Protein AF-B7AQN4-F1 (afdb_monomer_lite)

Secondary structure (DSSP, 8-state):
-HHHHHHHHHTS-THHHHHTTSS-SEEEEESSSS--EEEEETTEEEEEGGG--S-HHHHHHHHHHHHHHHHHHHTT-TTS-----TTTTEEEEE-TTS-EEEEE-TTT-SS-EEEEE-

Radius of gyration: 14.23 Å; chains: 1; bounding box: 40×39×31 Å

Structure (mmCIF, N/CA/C/O backbone):
data_AF-B7AQN4-F1
#
_entry.id   AF-B7AQN4-F1
#
loop_
_atom_site.group_PDB
_atom_site.id
_atom_site.type_symbol
_atom_site.label_atom_id
_atom_site.label_alt_id
_atom_site.label_comp_id
_atom_site.label_asym_id
_atom_site.label_entity_id
_atom_site.label_seq_id
_atom_site.pdbx_PDB_ins_code
_atom_site.Cartn_x
_atom_site.Cartn_y
_atom_site.Cartn_z
_atom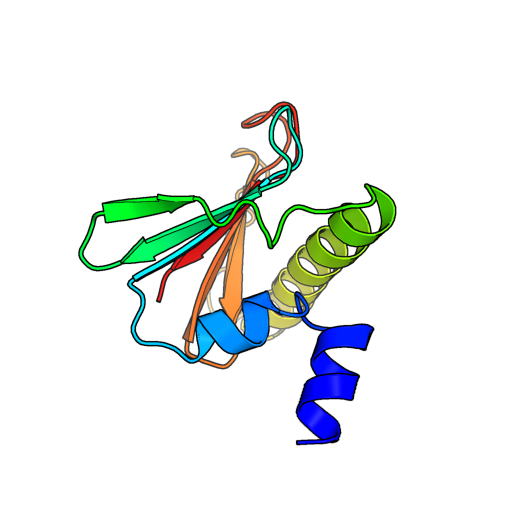_site.occupancy
_atom_site.B_iso_or_equiv
_atom_site.auth_seq_id
_atom_site.auth_comp_id
_atom_site.auth_asym_id
_atom_site.auth_atom_id
_atom_site.pdbx_PDB_model_num
ATOM 1 N N . MET A 1 1 ? 3.602 -22.475 -4.376 1.00 62.69 1 MET A N 1
ATOM 2 C CA . MET A 1 1 ? 2.154 -22.148 -4.343 1.00 62.69 1 MET A CA 1
ATOM 3 C C . MET A 1 1 ? 1.541 -22.172 -2.940 1.00 62.69 1 MET A C 1
ATOM 5 O O . MET A 1 1 ? 0.852 -21.219 -2.606 1.00 62.69 1 MET A O 1
ATOM 9 N N . LEU A 1 2 ? 1.782 -23.182 -2.089 1.00 55.31 2 LEU A N 1
ATOM 10 C CA . LEU A 1 2 ? 1.190 -23.225 -0.736 1.00 55.31 2 LEU A CA 1
ATOM 11 C C . LEU A 1 2 ? 1.742 -22.140 0.211 1.00 55.31 2 LEU A C 1
ATOM 13 O O . LEU A 1 2 ? 0.979 -21.438 0.868 1.00 55.31 2 LEU A O 1
ATOM 17 N N . THR A 1 3 ? 3.061 -21.944 0.220 1.00 54.88 3 THR A N 1
ATOM 18 C CA . THR A 1 3 ? 3.752 -20.930 1.037 1.00 54.88 3 THR A CA 1
ATOM 19 C C . THR A 1 3 ? 3.286 -19.507 0.741 1.00 54.88 3 THR A C 1
ATOM 21 O O . THR A 1 3 ? 3.080 -18.734 1.668 1.00 54.88 3 THR A O 1
ATOM 24 N N . GLN A 1 4 ? 3.043 -19.177 -0.529 1.00 51.94 4 GLN A N 1
ATOM 25 C CA . GLN A 1 4 ? 2.544 -17.863 -0.947 1.00 51.94 4 GLN A CA 1
ATOM 26 C C . GLN A 1 4 ? 1.111 -17.608 -0.464 1.00 51.94 4 GLN A C 1
ATOM 28 O O . GLN A 1 4 ? 0.811 -16.505 -0.028 1.00 51.94 4 GLN A O 1
ATOM 33 N N . LYS A 1 5 ? 0.245 -18.631 -0.470 1.00 57.81 5 LYS A N 1
ATOM 34 C CA . LYS A 1 5 ? -1.143 -18.528 0.009 1.00 57.81 5 LYS A CA 1
ATOM 35 C C . LYS A 1 5 ? -1.216 -18.419 1.538 1.00 57.81 5 LYS A C 1
ATOM 37 O O . LYS A 1 5 ? -2.011 -17.650 2.069 1.00 57.81 5 LYS A O 1
ATOM 42 N N . ILE A 1 6 ? -0.350 -19.145 2.250 1.00 53.72 6 ILE A N 1
ATOM 43 C CA . ILE A 1 6 ? -0.202 -19.033 3.710 1.00 53.72 6 ILE A CA 1
ATOM 44 C C . ILE A 1 6 ? 0.375 -17.660 4.079 1.00 53.72 6 ILE A C 1
ATOM 46 O O . ILE A 1 6 ? -0.145 -16.996 4.974 1.00 53.72 6 ILE A O 1
ATOM 50 N N . TYR A 1 7 ? 1.404 -17.198 3.363 1.00 54.03 7 TYR A N 1
ATOM 51 C CA . TYR A 1 7 ? 1.995 -15.880 3.580 1.00 54.03 7 TYR A CA 1
ATOM 52 C C . TYR A 1 7 ? 0.985 -14.764 3.311 1.00 54.03 7 TYR A C 1
ATOM 54 O O . TYR A 1 7 ? 0.812 -13.913 4.175 1.00 54.03 7 TYR A O 1
ATOM 62 N N . SER A 1 8 ? 0.267 -14.791 2.187 1.00 58.91 8 SER A N 1
ATOM 63 C CA . SER A 1 8 ? -0.715 -13.755 1.844 1.00 58.91 8 SER A CA 1
ATOM 64 C C . SER A 1 8 ? -1.875 -13.689 2.839 1.00 58.91 8 SER A C 1
ATOM 66 O O . SER A 1 8 ? -2.341 -12.604 3.180 1.00 58.91 8 SER A O 1
ATOM 68 N N . THR A 1 9 ? -2.281 -14.835 3.389 1.00 57.84 9 THR A N 1
ATOM 69 C CA . THR A 1 9 ? -3.325 -14.904 4.422 1.00 57.84 9 THR A CA 1
ATOM 70 C C . THR A 1 9 ? -2.828 -14.381 5.776 1.00 57.84 9 THR A C 1
ATOM 72 O O . THR A 1 9 ? -3.565 -13.698 6.483 1.00 57.84 9 THR A O 1
ATOM 75 N N . TYR A 1 10 ? -1.577 -14.671 6.157 1.00 44.34 10 TYR A N 1
ATOM 76 C CA . TYR A 1 10 ? -1.085 -14.423 7.522 1.00 44.34 10 TYR A CA 1
ATOM 77 C C . TYR A 1 10 ? -0.257 -13.134 7.683 1.00 44.34 10 TYR A C 1
ATOM 79 O O . TYR A 1 10 ? -0.270 -12.504 8.741 1.00 44.34 10 TYR A O 1
ATOM 87 N N . LYS A 1 11 ? 0.488 -12.739 6.648 1.00 55.47 11 LYS A N 1
ATOM 88 C CA . LYS A 1 11 ? 1.514 -11.677 6.670 1.00 55.47 11 LYS A CA 1
ATOM 89 C C . LYS A 1 11 ? 1.418 -10.697 5.498 1.00 55.47 11 LYS A C 1
ATOM 91 O O . LYS A 1 11 ? 1.902 -9.580 5.639 1.00 55.47 11 LYS A O 1
ATOM 96 N N . GLY A 1 12 ? 0.837 -11.117 4.382 1.00 62.66 12 GLY A N 1
ATOM 97 C CA . GLY A 1 12 ? 0.714 -10.321 3.172 1.00 62.66 12 GLY A CA 1
ATOM 98 C C . GLY A 1 12 ? -0.615 -9.578 3.050 1.00 62.66 12 GLY A C 1
ATOM 99 O O . GLY A 1 12 ? -1.467 -9.606 3.948 1.00 62.66 12 GLY A O 1
ATOM 100 N N . ILE A 1 13 ? -0.763 -8.883 1.926 1.00 67.44 13 ILE A N 1
ATOM 101 C CA . ILE A 1 13 ? -1.902 -8.018 1.587 1.00 67.44 13 ILE A CA 1
ATOM 102 C C . ILE A 1 13 ? -3.019 -8.851 0.916 1.00 67.44 13 ILE A C 1
ATOM 104 O O . ILE A 1 13 ? -4.060 -8.330 0.520 1.00 67.44 13 ILE A O 1
ATOM 108 N N . GLY A 1 14 ? -2.829 -10.167 0.773 1.00 72.38 14 GLY A N 1
ATOM 109 C CA . GLY A 1 14 ? -3.780 -11.051 0.106 1.00 72.38 14 GLY A CA 1
ATOM 110 C C . GLY A 1 14 ? -3.576 -11.032 -1.408 1.00 72.38 14 GLY A C 1
ATOM 111 O O . GLY A 1 14 ? -2.471 -11.263 -1.893 1.00 72.38 14 GLY A O 1
ATOM 112 N N . ALA A 1 15 ? -4.637 -10.757 -2.170 1.00 65.38 15 ALA A N 1
ATOM 113 C CA . ALA A 1 15 ? -4.594 -10.728 -3.637 1.00 65.38 15 ALA A CA 1
ATOM 114 C C . ALA A 1 15 ? -3.637 -9.659 -4.205 1.00 65.38 15 ALA A C 1
ATOM 116 O O . ALA A 1 15 ? -3.075 -9.839 -5.286 1.00 65.38 15 ALA A O 1
ATOM 117 N N . ALA A 1 16 ? -3.393 -8.578 -3.458 1.00 69.50 16 ALA A N 1
ATOM 118 C CA . ALA A 1 16 ? -2.439 -7.548 -3.854 1.00 69.50 16 ALA A CA 1
ATOM 119 C C . ALA A 1 16 ? -0.984 -8.052 -3.880 1.00 69.50 16 ALA A C 1
ATOM 121 O O . ALA A 1 16 ? -0.195 -7.535 -4.663 1.00 69.50 16 ALA A O 1
ATOM 122 N N . ASP A 1 17 ? -0.629 -9.102 -3.126 1.00 74.50 17 ASP A N 1
ATOM 123 C CA . ASP A 1 17 ? 0.718 -9.692 -3.203 1.00 74.50 17 ASP A CA 1
ATOM 124 C C . ASP A 1 17 ? 0.977 -10.309 -4.586 1.00 74.50 17 ASP A C 1
ATOM 126 O O . ASP A 1 17 ? 2.086 -10.232 -5.109 1.00 74.50 17 ASP A O 1
ATOM 130 N N . SER A 1 18 ? -0.054 -10.901 -5.202 1.00 74.12 18 SER A N 1
ATOM 131 C CA . SER A 1 18 ? 0.024 -11.427 -6.568 1.00 74.12 18 SER A CA 1
ATOM 132 C C . SER A 1 18 ? 0.129 -10.302 -7.597 1.00 74.12 18 SER A C 1
ATOM 134 O O . SER A 1 18 ? 0.929 -10.400 -8.523 1.00 74.12 18 SER A O 1
ATOM 136 N N . ILE A 1 19 ? -0.605 -9.203 -7.413 1.00 77.81 19 ILE A N 1
ATOM 137 C CA . ILE A 1 19 ? -0.501 -8.020 -8.285 1.00 77.81 19 ILE A CA 1
ATOM 138 C C . ILE A 1 19 ? 0.884 -7.381 -8.190 1.00 77.81 19 ILE A C 1
ATOM 140 O O . ILE A 1 19 ? 1.467 -7.004 -9.200 1.00 77.81 19 ILE A O 1
ATOM 144 N N . MET A 1 20 ? 1.480 -7.365 -7.000 1.00 77.94 20 MET A N 1
ATOM 145 C CA . MET A 1 20 ? 2.851 -6.900 -6.795 1.00 77.94 20 MET A CA 1
ATOM 146 C C . MET A 1 20 ? 3.911 -7.776 -7.480 1.00 77.94 20 MET A C 1
ATOM 148 O O . MET A 1 20 ? 5.077 -7.389 -7.490 1.00 77.94 20 MET A O 1
ATOM 152 N N . THR A 1 21 ? 3.561 -8.909 -8.097 1.00 79.12 21 THR A N 1
ATOM 153 C CA . THR A 1 21 ? 4.478 -9.657 -8.982 1.00 79.12 21 THR A CA 1
ATOM 154 C C . THR A 1 21 ? 4.357 -9.277 -10.459 1.00 79.12 21 THR A C 1
ATOM 156 O O . THR A 1 21 ? 5.252 -9.599 -11.230 1.00 79.12 21 THR A O 1
ATOM 159 N N . MET A 1 22 ? 3.294 -8.569 -10.846 1.00 82.88 22 MET A N 1
ATOM 160 C CA . MET A 1 22 ? 3.071 -8.099 -12.216 1.00 82.88 22 MET A CA 1
ATOM 161 C C . MET A 1 22 ? 3.930 -6.869 -12.531 1.00 82.88 22 MET A C 1
ATOM 163 O O . MET A 1 22 ? 4.437 -6.216 -11.614 1.00 82.88 22 MET A O 1
ATOM 167 N N . ASP A 1 23 ? 4.079 -6.548 -13.813 1.00 84.50 23 ASP A N 1
ATOM 168 C CA . ASP A 1 23 ? 4.760 -5.335 -14.269 1.00 84.50 23 ASP A CA 1
ATOM 169 C C . ASP A 1 23 ? 3.836 -4.124 -14.070 1.00 84.50 23 ASP A C 1
ATOM 171 O O . ASP A 1 23 ? 2.905 -3.897 -14.838 1.00 84.50 23 ASP A O 1
ATOM 175 N N . ILE A 1 24 ? 4.003 -3.450 -12.932 1.00 88.00 24 ILE A N 1
ATOM 176 C CA . ILE A 1 24 ? 3.187 -2.315 -12.489 1.00 88.00 24 ILE A CA 1
ATOM 177 C C . ILE A 1 24 ? 4.103 -1.292 -11.823 1.00 88.00 24 ILE A C 1
ATOM 179 O O . ILE A 1 24 ? 5.064 -1.676 -11.154 1.00 88.00 24 ILE A O 1
ATOM 183 N N . ASP A 1 25 ? 3.772 -0.009 -11.923 1.00 88.81 25 ASP A N 1
ATOM 184 C CA . ASP A 1 25 ? 4.557 1.070 -11.310 1.00 88.81 25 ASP A CA 1
ATOM 185 C C . ASP A 1 25 ? 4.365 1.106 -9.788 1.00 88.81 25 ASP A C 1
ATOM 187 O O . ASP A 1 25 ? 5.253 1.478 -9.017 1.00 88.81 25 ASP A O 1
ATOM 191 N N . GLY A 1 26 ? 3.169 0.733 -9.329 1.00 88.62 26 GLY A N 1
ATOM 192 C CA . GLY A 1 26 ? 2.843 0.799 -7.917 1.00 88.62 26 GLY A CA 1
ATOM 193 C C . GLY A 1 26 ? 1.413 0.420 -7.580 1.00 88.62 26 GLY A C 1
ATOM 194 O O . GLY A 1 26 ? 0.565 0.198 -8.443 1.00 88.62 26 GLY A O 1
ATOM 195 N N . LEU A 1 27 ? 1.148 0.356 -6.282 1.00 90.06 27 LEU A N 1
ATOM 196 C CA . LEU A 1 27 ? -0.143 -0.018 -5.728 1.00 90.06 27 LEU A CA 1
ATOM 197 C C . LEU A 1 27 ? -0.486 0.913 -4.570 1.00 90.06 27 LEU A C 1
ATOM 199 O O . LEU A 1 27 ? 0.323 1.135 -3.677 1.00 90.06 27 LEU A O 1
ATOM 203 N N . ALA A 1 28 ? -1.695 1.450 -4.570 1.00 89.00 28 ALA A N 1
ATOM 204 C CA . ALA A 1 28 ? -2.197 2.335 -3.536 1.00 89.00 28 ALA A CA 1
ATOM 205 C C . ALA A 1 28 ? -3.500 1.785 -2.967 1.00 89.00 28 ALA A C 1
ATOM 207 O O . ALA A 1 28 ? -4.294 1.158 -3.665 1.00 89.00 28 ALA A O 1
ATOM 208 N N . GLY A 1 29 ? -3.760 2.040 -1.695 1.00 88.25 29 GLY A N 1
ATOM 209 C CA . GLY A 1 29 ? -5.028 1.655 -1.100 1.00 88.25 29 GLY A CA 1
ATOM 210 C C . GLY A 1 29 ? -5.308 2.415 0.178 1.00 88.25 29 GLY A C 1
ATOM 211 O O . GLY A 1 29 ? -4.414 2.930 0.847 1.00 88.25 29 GLY A O 1
ATOM 212 N N . GLY A 1 30 ? -6.583 2.492 0.528 1.00 85.94 30 GLY A N 1
ATOM 213 C CA . GLY A 1 30 ? -7.010 3.265 1.679 1.00 85.94 30 GLY A CA 1
ATOM 214 C C . GLY A 1 30 ? -8.384 2.862 2.166 1.00 85.94 30 GLY A C 1
ATOM 215 O O . GLY A 1 30 ? -9.191 2.274 1.442 1.00 85.94 30 GLY A O 1
ATOM 216 N N . TRP A 1 31 ? -8.656 3.203 3.418 1.00 82.81 31 TRP A N 1
ATOM 217 C CA . TRP A 1 31 ? -9.994 3.079 3.974 1.00 82.81 31 TRP A CA 1
ATOM 218 C C . TRP A 1 31 ? -10.757 4.384 3.755 1.00 82.81 31 TRP A C 1
ATOM 220 O O . TRP A 1 31 ? -10.272 5.445 4.117 1.00 82.81 31 TRP A O 1
ATOM 230 N N . GLY A 1 32 ? -11.944 4.343 3.160 1.00 76.19 32 GLY A N 1
ATOM 231 C CA . GLY A 1 32 ? -12.701 5.551 2.816 1.00 76.19 32 GLY A CA 1
ATOM 232 C C . GLY A 1 32 ? -14.028 5.204 2.156 1.00 76.19 32 GLY A C 1
ATOM 233 O O . GLY A 1 32 ? -14.521 4.093 2.349 1.00 76.19 32 GLY A O 1
ATOM 234 N N . GLN A 1 33 ? -14.586 6.120 1.356 1.00 62.75 33 GLN A N 1
ATOM 235 C CA . GLN A 1 33 ? -15.853 5.872 0.652 1.00 62.75 33 GLN A CA 1
ATOM 236 C C . GLN A 1 33 ? -15.783 4.636 -0.256 1.00 62.75 33 GLN A C 1
ATOM 238 O O . GLN A 1 33 ? -16.710 3.832 -0.235 1.00 62.75 33 GLN A O 1
ATOM 243 N N . ASN A 1 34 ? -14.656 4.412 -0.944 1.00 59.84 34 ASN A N 1
ATOM 244 C CA . ASN A 1 34 ? -14.563 3.316 -1.912 1.00 59.84 34 ASN A CA 1
ATOM 245 C C . ASN A 1 34 ? -13.796 2.073 -1.442 1.00 59.84 34 ASN A C 1
ATOM 247 O O . ASN A 1 34 ? -13.969 1.030 -2.053 1.00 59.84 34 ASN A O 1
ATOM 251 N N . ARG A 1 35 ? -13.041 2.093 -0.330 1.00 78.94 35 ARG A N 1
ATOM 252 C CA . ARG A 1 35 ? -12.306 0.915 0.210 1.00 78.94 35 ARG A CA 1
ATOM 253 C C . ARG A 1 35 ? -11.515 0.114 -0.854 1.00 78.94 35 ARG A C 1
ATOM 255 O O . ARG A 1 35 ? -11.278 -1.075 -0.654 1.00 78.94 35 ARG A O 1
ATOM 262 N N . THR A 1 36 ? -11.177 0.717 -1.993 1.00 78.81 36 THR A N 1
ATOM 263 C CA . THR A 1 36 ? -10.614 0.026 -3.156 1.00 78.81 36 THR A CA 1
ATOM 264 C C . THR A 1 36 ? -9.098 0.099 -3.181 1.00 78.81 36 THR A C 1
ATOM 266 O O . THR A 1 36 ? -8.472 0.920 -2.501 1.00 78.81 36 THR A O 1
ATOM 269 N N . ILE A 1 37 ? -8.519 -0.787 -3.986 1.00 86.12 37 ILE A N 1
ATOM 270 C CA . ILE A 1 37 ? -7.105 -0.788 -4.327 1.00 86.12 37 ILE A CA 1
ATOM 271 C C . ILE A 1 37 ? -6.957 -0.150 -5.707 1.00 86.12 37 ILE A C 1
ATOM 273 O O . ILE A 1 37 ? -7.680 -0.489 -6.642 1.00 86.12 37 ILE A O 1
ATOM 277 N N . TRP A 1 38 ? -6.010 0.766 -5.821 1.00 88.38 38 TRP A N 1
ATOM 278 C CA . TRP A 1 38 ? -5.616 1.414 -7.059 1.00 88.38 38 TRP A CA 1
ATOM 279 C C . TRP A 1 38 ? -4.265 0.869 -7.485 1.00 88.38 38 TRP A C 1
ATOM 281 O O . TRP A 1 38 ? -3.368 0.704 -6.660 1.00 88.38 38 TRP A O 1
ATOM 291 N N . VAL A 1 39 ? -4.111 0.601 -8.770 1.00 89.56 39 VAL A N 1
ATOM 292 C CA . VAL A 1 39 ? -2.839 0.183 -9.352 1.00 89.56 39 VAL A CA 1
ATOM 293 C C . VAL A 1 39 ? -2.397 1.255 -10.329 1.00 89.56 39 VAL A C 1
ATOM 295 O O . VAL A 1 39 ? -3.207 1.769 -11.096 1.00 89.56 39 VAL A O 1
ATOM 298 N N . MET A 1 40 ? -1.123 1.613 -10.270 1.00 89.62 40 MET A N 1
ATOM 299 C CA . MET A 1 40 ? -0.491 2.491 -11.243 1.00 89.62 40 MET A CA 1
ATOM 300 C C . MET A 1 40 ? 0.177 1.608 -12.296 1.00 89.62 40 MET A C 1
ATOM 302 O O . MET A 1 40 ? 1.068 0.832 -11.952 1.00 89.62 40 MET A O 1
ATOM 306 N N . CYS A 1 41 ? -0.277 1.704 -13.545 1.00 86.00 41 CYS A N 1
ATOM 307 C CA . CYS A 1 41 ? 0.320 1.014 -14.690 1.00 86.00 41 CYS A CA 1
ATOM 308 C C . CYS A 1 41 ? 0.609 2.033 -15.791 1.00 86.00 41 CYS A C 1
ATOM 310 O O . CYS A 1 41 ? -0.310 2.741 -16.211 1.00 86.00 41 CYS A O 1
ATOM 312 N N . ASP A 1 42 ? 1.850 2.104 -16.265 1.00 87.38 42 ASP A N 1
ATOM 313 C CA . ASP A 1 42 ? 2.294 3.037 -17.306 1.00 87.38 42 ASP A CA 1
ATOM 314 C C . ASP A 1 42 ? 1.873 4.496 -17.028 1.00 87.38 42 ASP A C 1
ATOM 316 O O . ASP A 1 42 ? 1.402 5.227 -17.907 1.00 87.38 42 ASP A O 1
ATOM 320 N N . GLY A 1 43 ? 1.957 4.917 -15.761 1.00 86.94 43 GLY A N 1
ATOM 321 C CA . GLY A 1 43 ? 1.549 6.247 -15.299 1.00 86.94 43 GLY A CA 1
ATOM 322 C C . GLY A 1 43 ? 0.034 6.482 -15.224 1.00 86.94 43 GLY A C 1
ATOM 323 O O . GLY A 1 43 ? -0.395 7.601 -14.930 1.00 86.94 43 GLY A O 1
ATOM 324 N N . ARG A 1 44 ? -0.797 5.459 -15.460 1.00 89.88 44 ARG A N 1
ATOM 325 C CA . ARG A 1 44 ? -2.264 5.553 -15.413 1.00 89.88 44 ARG A CA 1
ATOM 326 C C . ARG A 1 44 ? -2.831 4.843 -14.176 1.00 89.88 44 ARG A C 1
ATOM 328 O O . ARG A 1 44 ? -2.525 3.671 -13.960 1.00 89.88 44 ARG A O 1
ATOM 335 N N . PRO A 1 45 ? -3.685 5.511 -13.376 1.00 88.50 45 PRO A N 1
ATOM 336 C CA . PRO A 1 45 ? -4.356 4.877 -12.249 1.00 88.50 45 PRO A CA 1
ATOM 337 C C . PRO A 1 45 ? -5.525 4.007 -12.728 1.00 88.50 45 PRO A C 1
ATOM 339 O O . PRO A 1 45 ? -6.458 4.493 -13.367 1.00 88.50 45 PRO A O 1
ATOM 342 N N . VAL A 1 46 ? -5.509 2.728 -12.366 1.00 89.56 46 VAL A N 1
ATOM 343 C CA . VAL A 1 46 ? -6.596 1.771 -12.597 1.00 89.56 46 VAL A CA 1
ATOM 344 C C . VAL A 1 46 ? -7.202 1.380 -11.251 1.00 89.56 46 VAL A C 1
ATOM 346 O O . VAL A 1 46 ? -6.510 0.879 -10.364 1.00 89.56 46 VAL A O 1
ATOM 349 N N . ASN A 1 47 ? -8.506 1.611 -11.084 1.00 87.88 47 ASN A N 1
ATOM 350 C CA . ASN A 1 47 ? -9.240 1.218 -9.882 1.00 87.88 47 ASN A CA 1
ATOM 351 C C . ASN A 1 47 ? -9.641 -0.261 -9.965 1.00 87.88 47 ASN A C 1
ATOM 353 O O . ASN A 1 47 ? -10.366 -0.659 -10.877 1.00 87.88 47 ASN A O 1
ATOM 357 N N . LEU A 1 48 ? -9.214 -1.071 -8.999 1.00 83.31 48 LEU A N 1
ATOM 358 C CA . LEU A 1 48 ? -9.586 -2.480 -8.901 1.00 83.31 48 LEU A CA 1
ATOM 359 C C . LEU A 1 48 ? -10.703 -2.647 -7.866 1.00 83.31 48 LEU A C 1
ATOM 361 O O . LEU A 1 48 ? -10.469 -3.011 -6.712 1.00 83.31 48 LEU A O 1
ATOM 365 N N . GLU A 1 49 ? -11.945 -2.387 -8.281 1.00 80.31 49 GLU A N 1
ATOM 366 C CA . GLU A 1 49 ? -13.116 -2.467 -7.391 1.00 80.31 49 GLU A CA 1
ATOM 367 C C . GLU A 1 49 ? -13.374 -3.874 -6.848 1.00 80.31 49 GLU A C 1
ATOM 369 O O . GLU A 1 49 ? -13.831 -4.030 -5.719 1.00 80.31 49 GLU A O 1
ATOM 374 N N . PHE A 1 50 ? -13.017 -4.909 -7.607 1.00 79.25 50 PHE A N 1
ATOM 375 C CA . PHE A 1 50 ? -13.150 -6.301 -7.171 1.00 79.25 50 PHE A CA 1
ATOM 376 C C . PHE A 1 50 ? -12.171 -6.684 -6.046 1.00 79.25 50 PHE A C 1
ATOM 378 O O . PHE A 1 50 ? -12.328 -7.740 -5.441 1.00 79.25 50 PHE A O 1
ATOM 385 N N . LEU A 1 51 ? -11.175 -5.839 -5.743 1.00 78.06 51 LEU A N 1
ATOM 386 C CA . LEU A 1 51 ? -10.238 -6.009 -4.623 1.00 78.06 51 LEU A CA 1
ATOM 387 C C . LEU A 1 51 ? -10.553 -5.100 -3.439 1.00 78.06 51 LEU A C 1
ATOM 389 O O . LEU A 1 51 ? -9.690 -4.818 -2.604 1.00 78.06 51 LEU A O 1
ATOM 393 N N . ARG A 1 52 ? -11.787 -4.606 -3.375 1.00 80.62 52 ARG A N 1
ATOM 394 C CA . ARG A 1 52 ? -12.254 -3.789 -2.267 1.00 80.62 52 ARG A CA 1
ATOM 395 C C . ARG A 1 52 ? -12.105 -4.526 -0.935 1.00 80.62 52 ARG A C 1
ATOM 397 O O . ARG A 1 52 ? -12.388 -5.714 -0.825 1.00 80.62 52 ARG A O 1
ATOM 404 N N . PHE A 1 53 ? -11.727 -3.799 0.112 1.00 80.56 53 PHE A N 1
ATOM 405 C CA . PHE A 1 53 ? -11.737 -4.339 1.467 1.00 80.56 53 PHE A CA 1
ATOM 406 C C . PHE A 1 53 ? -13.180 -4.544 1.943 1.00 80.56 53 PHE A C 1
ATOM 408 O O . PHE A 1 53 ? -13.898 -3.578 2.223 1.00 80.56 53 PHE A O 1
ATOM 415 N N . ASP A 1 54 ? -13.584 -5.802 2.104 1.00 79.31 54 ASP A N 1
ATOM 416 C CA . ASP A 1 54 ? -14.912 -6.144 2.623 1.00 79.31 54 ASP A CA 1
ATOM 417 C C . ASP A 1 54 ? -15.087 -5.700 4.081 1.00 79.31 54 ASP A C 1
ATOM 419 O O . ASP A 1 54 ? -16.143 -5.198 4.473 1.00 79.31 54 ASP A O 1
ATOM 423 N N . ASN A 1 55 ? -14.025 -5.820 4.889 1.00 82.62 55 ASN A N 1
ATOM 424 C CA . ASN A 1 55 ? -14.071 -5.561 6.324 1.00 82.62 55 ASN A CA 1
ATOM 425 C C . ASN A 1 55 ? -12.937 -4.641 6.800 1.00 82.62 55 ASN A C 1
ATOM 427 O O . ASN A 1 55 ? -11.765 -4.816 6.462 1.00 82.62 55 ASN A O 1
ATOM 431 N N . GLN A 1 56 ? -13.275 -3.710 7.695 1.00 84.81 56 GLN A N 1
ATOM 432 C CA . GLN A 1 56 ? -12.319 -2.814 8.349 1.00 84.81 56 GLN A CA 1
ATOM 433 C C . GLN A 1 56 ? -11.295 -3.567 9.206 1.00 84.81 56 GLN A C 1
ATOM 435 O O . GLN A 1 56 ? -10.211 -3.052 9.482 1.00 84.81 56 GLN A O 1
ATOM 440 N N . ARG A 1 57 ? -11.630 -4.777 9.674 1.00 85.25 57 ARG A N 1
ATOM 441 C CA . ARG A 1 57 ? -10.684 -5.635 10.402 1.00 85.25 57 ARG A CA 1
ATOM 442 C C . ARG A 1 57 ? -9.507 -6.055 9.521 1.00 85.25 57 ARG A C 1
ATOM 444 O O . ARG A 1 57 ? -8.374 -5.909 9.966 1.00 85.25 57 ARG A O 1
ATOM 451 N N . GLU A 1 58 ? -9.764 -6.476 8.283 1.00 82.12 58 GLU A N 1
A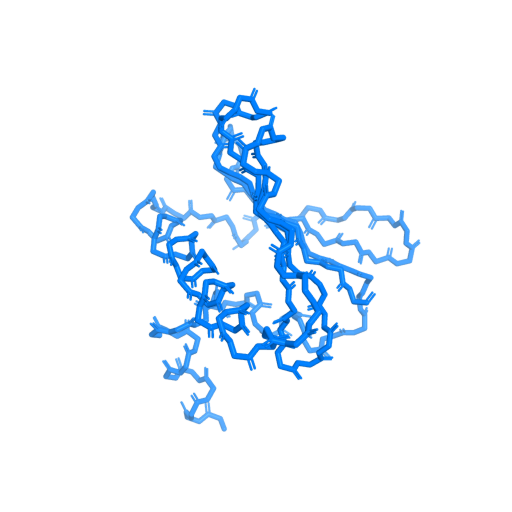TOM 452 C CA . GLU A 1 58 ? -8.704 -6.850 7.336 1.00 82.12 58 GLU A CA 1
ATOM 453 C C . GLU A 1 58 ? -7.848 -5.646 6.960 1.00 82.12 58 GLU A C 1
ATOM 455 O O . GLU A 1 58 ? -6.623 -5.710 7.037 1.00 82.12 58 GLU A O 1
ATOM 460 N N . PHE A 1 59 ? -8.487 -4.508 6.680 1.00 85.50 59 PHE A N 1
ATOM 461 C CA . PHE A 1 59 ? -7.763 -3.269 6.416 1.00 85.50 59 PHE A CA 1
ATOM 462 C C . PHE A 1 59 ? -6.816 -2.903 7.574 1.00 85.50 59 PHE A C 1
ATOM 464 O O . PHE A 1 59 ? -5.629 -2.653 7.364 1.00 85.50 59 PHE A O 1
ATOM 471 N N . ARG A 1 60 ? -7.307 -2.936 8.822 1.00 86.75 60 ARG A N 1
ATOM 472 C CA . ARG A 1 60 ? -6.473 -2.672 10.006 1.00 86.75 60 ARG A CA 1
ATOM 473 C C . ARG A 1 60 ? -5.353 -3.697 10.172 1.00 86.75 60 ARG A C 1
ATOM 475 O O . ARG A 1 60 ? -4.239 -3.296 10.496 1.00 86.75 60 ARG A O 1
ATOM 482 N N . ARG A 1 61 ? -5.617 -4.987 9.929 1.00 85.75 61 ARG A N 1
ATOM 483 C CA . ARG A 1 61 ? -4.606 -6.057 9.989 1.00 85.75 61 ARG A CA 1
ATOM 484 C C . ARG A 1 61 ? -3.456 -5.779 9.022 1.00 85.75 61 ARG A C 1
ATOM 486 O O . ARG A 1 61 ? -2.301 -5.846 9.434 1.00 85.75 61 ARG A O 1
ATOM 493 N N . ILE A 1 62 ? -3.777 -5.428 7.776 1.00 84.56 62 ILE A N 1
ATOM 494 C CA . ILE A 1 62 ? -2.797 -5.115 6.730 1.00 84.56 62 ILE A CA 1
ATOM 495 C C . ILE A 1 62 ? -1.999 -3.861 7.107 1.00 84.56 62 ILE A C 1
ATOM 497 O O . ILE A 1 62 ? -0.771 -3.902 7.102 1.00 84.56 62 ILE A O 1
ATOM 501 N N . MET A 1 63 ? -2.669 -2.776 7.515 1.00 86.19 63 MET A N 1
ATOM 502 C CA . MET A 1 63 ? -1.988 -1.530 7.902 1.00 86.19 63 MET A CA 1
ATOM 503 C C . MET A 1 63 ? -1.036 -1.739 9.083 1.00 86.19 63 MET A C 1
ATOM 505 O O . MET A 1 63 ? 0.128 -1.353 9.016 1.00 86.19 63 MET A O 1
ATOM 509 N N . SER A 1 64 ? -1.488 -2.416 10.142 1.00 86.00 64 SER A N 1
ATOM 510 C CA . SER A 1 64 ? -0.628 -2.755 11.282 1.00 86.00 64 SER A CA 1
ATOM 511 C C . SER A 1 64 ? 0.498 -3.725 10.906 1.00 86.00 64 SER A C 1
ATOM 513 O O . SER A 1 64 ? 1.552 -3.724 11.542 1.00 86.00 64 SER A O 1
ATOM 515 N N . GLY A 1 65 ? 0.295 -4.554 9.878 1.00 85.44 65 GLY A N 1
ATOM 516 C CA . GLY A 1 65 ? 1.329 -5.392 9.280 1.00 85.44 65 GLY A CA 1
ATOM 517 C C . GLY A 1 65 ? 2.439 -4.564 8.636 1.00 85.44 65 GLY A C 1
ATOM 518 O O . GLY A 1 65 ? 3.608 -4.781 8.960 1.00 85.44 65 GLY A O 1
ATOM 519 N N . PHE A 1 66 ? 2.079 -3.583 7.803 1.00 84.00 66 PHE A N 1
ATOM 520 C CA . PHE A 1 66 ? 3.037 -2.660 7.190 1.00 84.00 66 PHE A CA 1
ATOM 521 C C . PHE A 1 66 ? 3.797 -1.842 8.225 1.00 84.00 66 PHE A C 1
ATOM 523 O O . PHE A 1 66 ? 5.022 -1.819 8.189 1.00 84.00 66 PHE A O 1
ATOM 530 N N . GLU A 1 67 ? 3.099 -1.237 9.185 1.00 83.44 67 GLU A N 1
ATOM 531 C CA . GLU A 1 67 ? 3.728 -0.457 10.257 1.00 83.44 67 GLU A CA 1
ATOM 532 C C . GLU A 1 67 ? 4.744 -1.301 11.034 1.00 83.44 67 GLU A C 1
ATOM 534 O O . GLU A 1 67 ? 5.886 -0.886 11.237 1.00 83.44 67 GLU A O 1
ATOM 539 N N . ARG A 1 68 ? 4.371 -2.534 11.401 1.00 83.50 68 ARG A N 1
ATOM 540 C CA . ARG A 1 68 ? 5.272 -3.467 12.088 1.00 83.50 68 ARG A CA 1
ATOM 541 C C . ARG A 1 68 ? 6.454 -3.888 11.214 1.00 83.50 68 ARG A C 1
ATOM 543 O O . ARG A 1 68 ? 7.563 -4.020 11.727 1.00 83.50 68 ARG A O 1
ATOM 550 N N . HIS A 1 69 ? 6.234 -4.141 9.923 1.00 80.94 69 HIS A N 1
ATOM 551 C CA . HIS A 1 69 ? 7.302 -4.497 8.982 1.00 80.94 69 HIS A CA 1
ATOM 552 C C . HIS A 1 69 ? 8.302 -3.356 8.821 1.00 80.94 69 HIS A C 1
ATOM 554 O O . HIS A 1 69 ? 9.506 -3.579 8.956 1.00 80.94 69 HIS A O 1
ATOM 560 N N . ILE A 1 70 ? 7.799 -2.141 8.595 1.00 79.19 70 ILE A N 1
ATOM 561 C CA . ILE A 1 70 ? 8.607 -0.928 8.491 1.00 79.19 70 ILE A CA 1
ATOM 562 C C . ILE A 1 70 ? 9.412 -0.769 9.775 1.00 79.19 70 ILE A C 1
ATOM 564 O O . ILE A 1 70 ? 10.633 -0.694 9.695 1.00 79.19 70 ILE A O 1
ATOM 568 N N . TYR A 1 71 ? 8.782 -0.848 10.950 1.00 75.69 71 TYR A N 1
ATOM 569 C CA . TYR A 1 71 ? 9.468 -0.727 12.239 1.00 75.69 71 TYR A CA 1
ATOM 570 C C . TYR A 1 71 ? 10.589 -1.768 12.413 1.00 75.69 71 TYR A C 1
ATOM 572 O O . TYR A 1 71 ? 11.738 -1.423 12.667 1.00 75.69 71 TYR A O 1
ATOM 580 N N . ASN A 1 72 ? 10.301 -3.049 12.174 1.00 76.62 72 ASN A N 1
ATOM 581 C CA . ASN A 1 72 ? 11.296 -4.118 12.319 1.00 76.62 72 ASN A CA 1
ATOM 582 C C . ASN A 1 72 ? 12.466 -3.999 11.329 1.00 76.62 72 ASN A C 1
ATOM 584 O O . ASN A 1 72 ? 13.597 -4.358 11.657 1.00 76.62 72 ASN A O 1
ATOM 588 N N . THR A 1 73 ? 12.195 -3.545 10.104 1.00 68.06 73 THR A N 1
ATOM 589 C CA . THR A 1 73 ? 13.214 -3.409 9.051 1.00 68.06 73 THR A CA 1
ATOM 590 C C . THR A 1 73 ? 14.058 -2.157 9.259 1.00 68.06 73 THR A C 1
ATOM 592 O O . THR A 1 73 ? 15.275 -2.188 9.087 1.00 68.06 73 THR A O 1
ATOM 595 N N . SER A 1 74 ? 13.428 -1.072 9.695 1.00 59.88 74 SER A N 1
ATOM 596 C CA . SER A 1 74 ? 14.090 0.195 9.983 1.00 59.88 74 SER 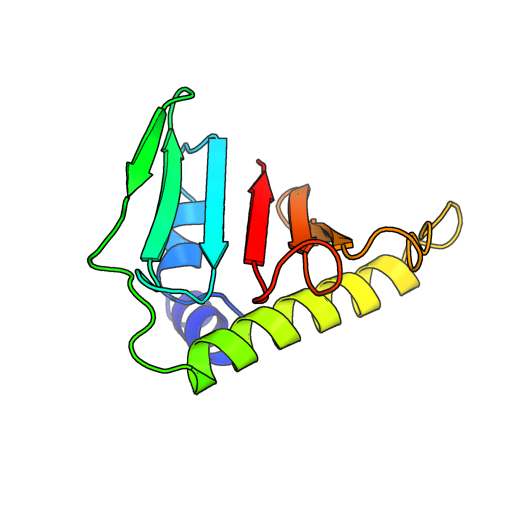A CA 1
ATOM 597 C C . SER A 1 74 ? 15.010 0.073 11.213 1.00 59.88 74 SER A C 1
ATOM 599 O O . SER A 1 74 ? 16.164 0.489 11.139 1.00 59.88 74 SER A O 1
ATOM 601 N N . CYS A 1 75 ? 14.623 -0.662 12.264 1.00 49.97 75 CYS A N 1
ATOM 602 C CA . CYS A 1 75 ? 15.520 -0.990 13.385 1.00 49.97 75 CYS A CA 1
ATOM 603 C C . CYS A 1 75 ? 16.763 -1.826 13.000 1.00 49.97 75 CYS A C 1
ATOM 605 O O . CYS A 1 75 ? 17.738 -1.828 13.747 1.00 49.97 75 CYS A O 1
ATOM 607 N N . ARG A 1 76 ? 16.767 -2.532 11.857 1.00 46.50 76 ARG A N 1
ATOM 608 C CA . ARG A 1 76 ? 17.901 -3.369 11.404 1.00 46.50 76 ARG A CA 1
ATOM 609 C C . ARG A 1 76 ? 18.924 -2.638 10.533 1.00 46.50 76 ARG A C 1
ATOM 611 O O . ARG A 1 76 ? 20.023 -3.150 10.357 1.00 46.50 76 ARG A O 1
ATOM 618 N N . ARG A 1 77 ? 18.582 -1.468 9.982 1.00 43.41 77 ARG A N 1
ATOM 619 C CA . ARG A 1 77 ? 19.453 -0.683 9.081 1.00 43.41 77 ARG A CA 1
ATOM 620 C C . ARG A 1 77 ? 20.030 0.581 9.726 1.00 43.41 77 ARG A C 1
ATOM 622 O O . ARG A 1 77 ? 20.574 1.431 9.024 1.00 43.41 77 ARG A O 1
ATOM 629 N N . SER A 1 78 ? 19.972 0.700 11.053 1.00 42.62 78 SER A N 1
ATOM 630 C CA . SER A 1 78 ? 20.613 1.801 11.780 1.00 42.62 78 SER A CA 1
ATOM 631 C C . SER A 1 78 ? 22.136 1.646 11.836 1.00 42.62 78 SER A C 1
ATOM 633 O O . SER A 1 78 ? 22.723 1.305 12.857 1.00 42.62 78 SER A O 1
ATOM 635 N N . SER A 1 79 ? 22.776 1.964 10.715 1.00 40.28 79 SER A N 1
ATOM 636 C CA . SER A 1 79 ? 24.000 2.777 10.698 1.00 40.28 79 SER A CA 1
ATOM 637 C C . SER A 1 79 ? 23.786 4.095 9.932 1.00 40.28 79 SER A C 1
ATOM 639 O O . SER A 1 79 ? 24.649 4.963 9.967 1.00 40.28 79 SER A O 1
ATOM 641 N N . SER A 1 80 ? 22.617 4.297 9.305 1.00 39.66 80 SER A N 1
ATOM 642 C CA . SER A 1 80 ? 22.232 5.568 8.681 1.00 39.66 80 SER A CA 1
ATOM 643 C C . SER A 1 80 ? 20.706 5.721 8.589 1.00 39.66 80 SER A C 1
ATOM 645 O O . SER A 1 80 ? 20.062 5.280 7.644 1.00 39.66 80 SER A O 1
ATOM 647 N N . GLY A 1 81 ? 20.128 6.375 9.600 1.00 37.56 81 GLY A N 1
ATOM 648 C CA . GLY A 1 81 ? 18.919 7.187 9.441 1.00 37.56 81 GLY A CA 1
ATOM 649 C C . GLY A 1 81 ? 17.614 6.458 9.123 1.00 37.56 81 GLY A C 1
ATOM 650 O O . GLY A 1 81 ? 17.055 6.613 8.042 1.00 37.56 81 GLY A O 1
ATOM 651 N N . VAL A 1 82 ? 17.021 5.808 10.124 1.00 44.28 82 VAL A N 1
ATOM 652 C CA . VAL A 1 82 ? 15.558 5.869 10.233 1.00 44.28 82 VAL A CA 1
ATOM 653 C C . VAL A 1 82 ? 15.237 7.302 10.623 1.00 44.28 82 VAL A C 1
ATOM 655 O O . VAL A 1 82 ? 15.232 7.646 11.805 1.00 44.28 82 VAL A O 1
ATOM 658 N N . GL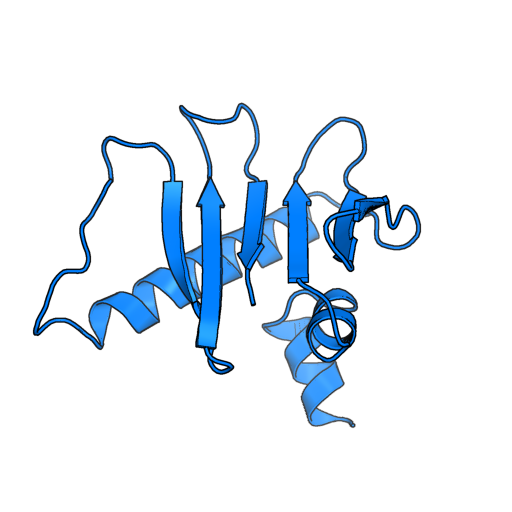U A 1 83 ? 15.047 8.175 9.637 1.00 47.38 83 GLU A N 1
ATOM 659 C CA . GLU A 1 83 ? 14.476 9.480 9.924 1.00 47.38 83 GLU A CA 1
ATOM 660 C C . GLU A 1 83 ? 13.044 9.246 10.378 1.00 47.38 83 GLU A C 1
ATOM 662 O O . GLU A 1 83 ? 12.120 9.031 9.594 1.00 47.38 83 GLU A O 1
ATOM 667 N N . ARG A 1 84 ? 12.878 9.266 11.697 1.00 44.62 84 ARG A N 1
ATOM 668 C CA . ARG A 1 84 ? 11.600 9.414 12.363 1.00 44.62 84 ARG A CA 1
ATOM 669 C C . ARG A 1 84 ? 11.037 10.770 11.932 1.00 44.62 84 ARG A C 1
ATOM 671 O O . ARG A 1 84 ? 11.138 11.765 12.643 1.00 44.62 84 ARG A O 1
ATOM 678 N N . LYS A 1 85 ? 10.415 10.817 10.756 1.00 50.31 85 LYS A N 1
ATOM 679 C CA . LYS A 1 85 ? 9.553 11.911 10.298 1.00 50.31 85 LYS A CA 1
ATOM 680 C C . LYS A 1 85 ? 8.219 11.867 11.056 1.00 50.31 85 LYS A C 1
ATOM 682 O O . LYS A 1 85 ? 7.140 12.023 10.503 1.00 50.31 85 LYS A O 1
ATOM 687 N N . GLU A 1 86 ? 8.288 11.681 12.375 1.00 48.75 86 GLU A N 1
ATOM 688 C CA . GLU A 1 86 ? 7.136 11.660 13.282 1.00 48.75 86 GLU A CA 1
ATOM 689 C C . GLU A 1 86 ? 6.366 12.985 13.285 1.00 48.75 86 GLU A C 1
ATOM 691 O O . GLU A 1 86 ? 5.203 13.021 13.670 1.00 48.75 86 GLU A O 1
ATOM 696 N N . LYS A 1 87 ? 6.974 14.064 12.776 1.00 50.03 87 LYS A N 1
ATOM 697 C CA . LYS A 1 87 ? 6.307 15.351 12.551 1.00 50.03 87 LYS A CA 1
ATOM 698 C C . LYS A 1 87 ? 5.502 15.430 11.246 1.00 50.03 87 LYS A C 1
ATOM 700 O O . LYS A 1 87 ? 4.788 16.406 11.061 1.00 50.03 87 LYS A O 1
ATOM 705 N N . THR A 1 88 ? 5.611 14.459 10.337 1.00 62.84 88 THR A N 1
ATOM 706 C CA . THR A 1 88 ? 5.101 14.581 8.956 1.00 62.84 88 THR A CA 1
ATOM 707 C C . THR A 1 88 ? 3.871 13.713 8.665 1.00 62.84 88 THR A C 1
ATOM 709 O O . THR A 1 88 ? 3.298 13.840 7.593 1.00 62.84 88 THR A O 1
ATOM 712 N N . GLY A 1 89 ? 3.425 12.870 9.609 1.00 76.38 89 GLY A N 1
ATOM 713 C CA . GLY A 1 89 ? 2.174 12.095 9.505 1.00 76.38 89 GLY A CA 1
ATOM 714 C C . GLY A 1 89 ? 2.212 10.867 8.589 1.00 76.38 89 GLY A C 1
ATOM 715 O O . GLY A 1 89 ? 1.173 10.252 8.342 1.00 76.38 89 GLY A O 1
ATOM 716 N N . TYR A 1 90 ? 3.393 10.474 8.113 1.00 84.00 90 TYR A N 1
ATOM 717 C CA . TYR A 1 90 ? 3.608 9.234 7.371 1.00 84.00 90 TYR A CA 1
ATOM 718 C C . TYR A 1 90 ? 4.894 8.537 7.820 1.00 84.00 90 TYR A C 1
ATOM 720 O O . TYR A 1 90 ? 5.809 9.166 8.352 1.00 84.00 90 TYR A O 1
ATOM 728 N N . ILE A 1 91 ? 4.956 7.231 7.584 1.00 84.81 91 ILE A N 1
ATOM 729 C CA . ILE A 1 91 ? 6.153 6.405 7.735 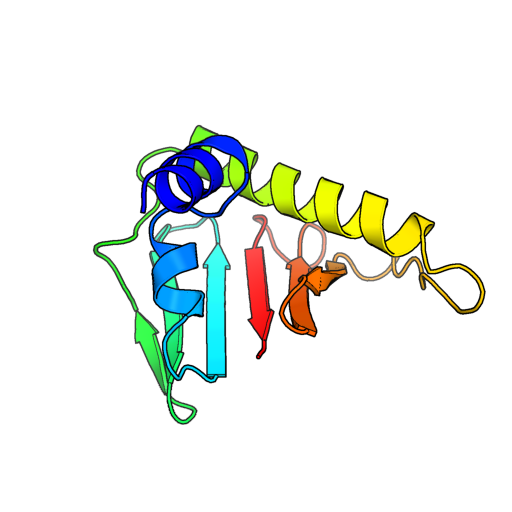1.00 84.81 91 ILE A CA 1
ATOM 730 C C . ILE A 1 91 ? 6.486 5.772 6.386 1.00 84.81 91 ILE A C 1
ATOM 732 O O . ILE A 1 91 ? 5.581 5.467 5.608 1.00 84.81 91 ILE A O 1
ATOM 736 N N . SER A 1 92 ? 7.767 5.554 6.109 1.00 84.69 92 SER A N 1
ATOM 737 C CA . SER A 1 92 ? 8.211 4.847 4.910 1.00 84.69 92 SER A CA 1
ATOM 738 C C . SER A 1 92 ? 9.222 3.757 5.244 1.00 84.69 92 SER A C 1
ATOM 740 O O . SER A 1 92 ? 9.871 3.769 6.292 1.00 84.69 92 SER A O 1
ATOM 742 N N . GLY A 1 93 ? 9.330 2.775 4.358 1.00 83.75 93 GLY A N 1
ATOM 743 C CA . GLY A 1 93 ? 10.308 1.703 4.444 1.00 83.75 93 GLY A CA 1
ATOM 744 C C . GLY A 1 93 ? 10.347 0.888 3.161 1.00 83.75 93 GLY A C 1
ATOM 745 O O . GLY A 1 93 ? 9.607 1.156 2.223 1.00 83.75 93 GLY A O 1
ATOM 746 N N . TYR A 1 94 ? 11.199 -0.132 3.132 1.00 83.19 94 TYR A N 1
ATOM 747 C CA . TYR A 1 94 ? 11.391 -0.972 1.952 1.00 83.19 94 TYR A CA 1
ATOM 748 C C . TYR A 1 94 ? 10.878 -2.396 2.189 1.00 83.19 94 TYR A C 1
ATOM 750 O O . TYR A 1 94 ? 11.038 -2.980 3.270 1.00 83.19 94 TYR A O 1
ATOM 758 N N . LEU A 1 95 ? 10.254 -2.962 1.162 1.00 79.75 95 LEU A N 1
ATOM 759 C CA . LEU A 1 95 ? 9.902 -4.374 1.079 1.00 79.75 95 LEU A CA 1
ATOM 760 C C . LEU A 1 95 ? 11.110 -5.206 0.646 1.00 79.75 95 LEU A C 1
ATOM 762 O O . LEU A 1 95 ? 12.134 -4.694 0.200 1.00 79.75 95 LEU A O 1
ATOM 766 N N . TYR A 1 96 ? 10.982 -6.527 0.770 1.00 75.44 96 TYR A N 1
ATOM 767 C CA . TYR A 1 96 ? 12.051 -7.461 0.413 1.00 75.44 96 TYR A CA 1
ATOM 768 C C . TYR A 1 96 ? 12.448 -7.393 -1.072 1.00 75.44 96 TYR A C 1
ATOM 770 O O . TYR A 1 96 ? 13.606 -7.600 -1.409 1.00 75.44 96 TYR A O 1
ATOM 778 N N . ASN A 1 97 ? 11.498 -7.074 -1.952 1.00 73.25 97 ASN A N 1
ATOM 779 C CA . ASN A 1 97 ? 11.727 -6.908 -3.389 1.00 73.25 97 ASN A CA 1
ATOM 780 C C . ASN A 1 97 ? 12.324 -5.536 -3.766 1.00 73.25 97 ASN A C 1
ATOM 782 O O . ASN A 1 97 ? 12.443 -5.251 -4.950 1.00 73.25 97 ASN A O 1
ATOM 786 N N . GLY A 1 98 ? 12.658 -4.685 -2.790 1.00 80.81 98 GLY A N 1
ATOM 787 C CA . GLY A 1 98 ? 13.175 -3.334 -3.024 1.00 80.81 98 GLY A CA 1
ATOM 788 C C . GLY A 1 98 ? 12.103 -2.258 -3.214 1.00 80.81 98 GLY A C 1
ATOM 789 O O . GLY A 1 98 ? 12.449 -1.082 -3.197 1.00 80.81 98 GLY A O 1
ATOM 790 N N . ALA A 1 99 ? 10.821 -2.626 -3.313 1.00 83.69 99 ALA A N 1
ATOM 791 C CA . ALA A 1 99 ? 9.733 -1.660 -3.433 1.00 83.69 99 ALA A CA 1
ATOM 792 C C . ALA A 1 99 ? 9.607 -0.802 -2.163 1.00 83.69 99 ALA A C 1
ATOM 794 O O . ALA A 1 99 ? 9.688 -1.312 -1.040 1.00 83.69 99 ALA A O 1
ATOM 795 N N . GLU A 1 100 ? 9.380 0.496 -2.332 1.00 86.88 100 GLU A N 1
ATOM 796 C CA . GLU A 1 100 ? 9.162 1.431 -1.233 1.00 86.88 100 GLU A CA 1
ATOM 797 C C . GLU A 1 100 ? 7.692 1.398 -0.810 1.00 86.88 100 GLU A C 1
ATOM 799 O O . GLU A 1 100 ? 6.791 1.529 -1.634 1.00 86.88 100 GLU A O 1
ATOM 804 N N . VAL A 1 101 ? 7.439 1.236 0.485 1.00 87.38 101 VAL A N 1
ATOM 805 C CA . VAL A 1 101 ? 6.107 1.323 1.082 1.00 87.38 101 VAL A CA 1
ATOM 806 C C . VAL A 1 101 ? 6.041 2.556 1.952 1.00 87.38 101 VAL A C 1
ATOM 808 O O . VAL A 1 101 ? 6.855 2.741 2.855 1.00 87.38 101 VAL A O 1
ATOM 811 N N . ILE A 1 102 ? 5.009 3.351 1.721 1.00 88.62 102 ILE A N 1
ATOM 812 C CA . ILE A 1 102 ? 4.675 4.543 2.482 1.00 88.62 102 ILE A CA 1
ATOM 813 C C . ILE A 1 102 ? 3.303 4.313 3.104 1.00 88.62 102 ILE A C 1
ATOM 815 O O . ILE A 1 102 ? 2.347 3.970 2.411 1.00 88.62 102 ILE A O 1
ATOM 819 N N . VAL A 1 103 ? 3.193 4.507 4.413 1.00 89.06 103 VAL A N 1
ATOM 820 C CA . VAL A 1 103 ? 1.922 4.474 5.139 1.00 89.06 103 VAL A CA 1
ATOM 821 C C . VAL A 1 103 ? 1.683 5.858 5.713 1.00 89.06 103 VAL A C 1
ATOM 823 O O . VAL A 1 103 ? 2.462 6.329 6.541 1.00 89.06 103 VAL A O 1
ATOM 826 N N . ALA A 1 104 ? 0.609 6.509 5.276 1.00 88.56 104 ALA A N 1
ATOM 827 C CA . ALA A 1 104 ? 0.208 7.817 5.775 1.00 88.56 104 ALA A CA 1
ATOM 828 C C . ALA A 1 104 ? -1.020 7.696 6.679 1.00 88.56 104 ALA A C 1
ATOM 830 O O . ALA A 1 104 ? -1.914 6.870 6.473 1.00 88.56 104 ALA A O 1
ATOM 831 N N . SER A 1 105 ? -1.043 8.520 7.718 1.00 85.31 105 SER A N 1
ATOM 832 C CA . SER A 1 105 ? -2.104 8.561 8.717 1.00 85.31 105 SER A CA 1
ATOM 833 C C . SER A 1 105 ? -2.328 10.002 9.187 1.00 85.31 105 SER A C 1
ATOM 835 O O . SER A 1 105 ? -1.819 10.949 8.585 1.00 85.31 105 SER A O 1
ATOM 837 N N . SER A 1 106 ? -3.117 10.193 10.243 1.00 81.81 106 SER A N 1
ATOM 838 C CA . SER A 1 106 ? -3.329 11.520 10.829 1.00 81.81 106 SER A CA 1
ATOM 839 C C . SER A 1 106 ? -1.986 12.155 11.225 1.00 81.81 106 SER A C 1
ATOM 841 O O . SER A 1 106 ? -1.180 11.471 11.862 1.00 81.81 106 SER A O 1
ATOM 843 N N . PRO A 1 107 ? -1.719 13.439 10.899 1.00 80.31 107 PRO A N 1
ATOM 844 C CA . PRO A 1 107 ? -2.645 14.478 10.407 1.00 80.31 107 PRO A CA 1
ATOM 845 C C . PRO A 1 107 ? -2.824 14.592 8.878 1.00 80.31 107 PRO A C 1
ATOM 847 O O . PRO A 1 107 ? -3.607 15.423 8.431 1.00 80.31 107 PRO A O 1
ATOM 850 N N . VAL A 1 108 ? -2.112 13.810 8.063 1.00 81.69 108 VAL A N 1
ATOM 851 C CA . VAL A 1 108 ? -2.099 13.969 6.589 1.00 81.69 108 VAL A CA 1
ATOM 852 C C . VAL A 1 108 ? -3.385 13.453 5.948 1.00 81.69 108 VAL A C 1
ATOM 854 O O . VAL A 1 108 ? -3.859 13.994 4.951 1.00 81.69 108 VAL A O 1
ATOM 857 N N . CYS A 1 109 ? -3.959 12.397 6.516 1.00 78.69 109 CYS A N 1
ATOM 858 C CA . CYS A 1 109 ? -5.186 11.783 6.028 1.00 78.69 109 CYS A CA 1
ATOM 859 C C . CYS A 1 109 ? -6.132 11.498 7.197 1.00 78.69 109 CYS A C 1
ATOM 861 O O . CYS A 1 109 ? -5.695 11.120 8.286 1.00 78.69 109 CYS A O 1
ATOM 863 N N . SER A 1 110 ? -7.438 11.651 6.964 1.00 81.81 110 SER A N 1
ATOM 864 C CA . SER A 1 110 ? -8.481 11.323 7.948 1.00 81.81 110 SER A CA 1
ATOM 865 C C . SER A 1 110 ? -8.553 9.820 8.237 1.00 81.81 110 SER A C 1
ATOM 867 O O . SER A 1 110 ? -8.926 9.402 9.332 1.00 81.81 110 SER A O 1
ATOM 869 N N . SER A 1 111 ? -8.154 9.000 7.269 1.00 84.69 111 SER A N 1
ATOM 870 C CA . SER A 1 111 ? -8.020 7.553 7.370 1.00 84.69 111 SER A CA 1
ATOM 871 C C . SER A 1 111 ? -6.604 7.117 7.002 1.00 84.69 111 SER A C 1
ATOM 873 O O . SER A 1 111 ? -5.874 7.831 6.317 1.00 84.69 111 SER A O 1
ATOM 875 N N . LYS A 1 112 ? -6.194 5.927 7.459 1.00 86.75 112 LYS A N 1
ATOM 876 C CA . LYS A 1 112 ? -4.913 5.361 7.025 1.00 86.75 112 LYS A CA 1
ATOM 877 C C . LYS A 1 112 ? -4.973 5.049 5.531 1.00 86.75 112 LYS A C 1
ATOM 879 O O . LYS A 1 112 ? -5.973 4.509 5.048 1.00 86.75 112 LYS A O 1
ATOM 884 N N . ILE A 1 113 ? -3.887 5.351 4.840 1.00 89.19 113 ILE A N 1
ATOM 885 C CA . ILE A 1 113 ? -3.661 4.986 3.445 1.00 89.19 113 ILE A CA 1
ATOM 886 C C . ILE A 1 113 ? -2.260 4.402 3.311 1.00 89.19 113 ILE A C 1
ATOM 888 O O . ILE A 1 113 ? -1.373 4.687 4.119 1.00 89.19 113 ILE A O 1
ATOM 892 N N . PHE A 1 114 ? -2.058 3.600 2.278 1.00 88.88 114 PHE A N 1
ATOM 893 C CA . PHE A 1 114 ? -0.751 3.084 1.924 1.00 88.88 114 PHE A CA 1
ATOM 894 C C . PHE A 1 114 ? -0.486 3.277 0.436 1.00 88.88 114 PHE A C 1
ATOM 896 O O . PHE A 1 114 ? -1.403 3.250 -0.388 1.00 88.88 114 PHE A O 1
ATOM 903 N N . PHE A 1 115 ? 0.785 3.456 0.116 1.00 90.12 115 PHE A N 1
ATOM 904 C CA . PHE A 1 115 ? 1.305 3.547 -1.233 1.00 90.12 115 PHE A CA 1
ATOM 905 C C . PHE A 1 115 ? 2.535 2.656 -1.337 1.00 90.12 115 PHE A C 1
ATOM 907 O O . PHE A 1 115 ? 3.388 2.670 -0.452 1.00 90.12 115 PHE A O 1
ATOM 914 N N . ILE A 1 116 ? 2.611 1.872 -2.400 1.00 89.31 116 ILE A N 1
ATOM 915 C CA . ILE A 1 116 ? 3.741 1.016 -2.722 1.00 89.31 116 ILE A CA 1
ATOM 916 C C . ILE A 1 116 ? 4.258 1.447 -4.081 1.00 89.31 116 ILE A C 1
ATOM 918 O O . ILE A 1 116 ? 3.503 1.454 -5.051 1.00 89.31 116 ILE A O 1
ATOM 922 N N . LYS A 1 117 ? 5.539 1.779 -4.140 1.00 88.38 117 LYS A N 1
ATOM 923 C CA . LYS A 1 117 ? 6.245 2.164 -5.353 1.00 88.38 117 LYS A CA 1
ATOM 924 C C . LYS A 1 117 ? 7.267 1.091 -5.695 1.00 88.38 117 LYS A C 1
ATOM 926 O O . LYS A 1 117 ? 8.041 0.706 -4.816 1.00 88.38 117 LYS A O 1
ATOM 931 N N . LYS A 1 118 ? 7.252 0.605 -6.932 1.00 84.56 118 LYS A N 1
ATOM 932 C CA . LYS A 1 118 ? 8.319 -0.258 -7.442 1.00 84.56 118 LYS A CA 1
ATOM 933 C C . LYS A 1 118 ? 9.468 0.548 -8.032 1.00 84.56 118 LYS A C 1
ATOM 935 O O . LYS A 1 118 ? 9.237 1.702 -8.458 1.00 84.56 118 LYS A O 1
#

pLDDT: mean 75.26, std 14.75, range [37.56, 90.12]

Sequence (118 aa):
MLTQKIYSTY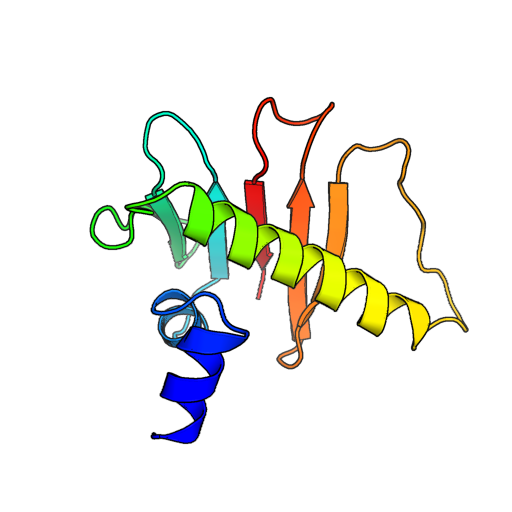KGIGAADSIMTMDIDGLAGGWGQNRTIWVMCDGRPVNLEFLRFDNQREFRRIMSGFERHIYNTSCRRSSSGVERKEKTGYISGYLYNGAEVIVASSPVCSSKIFFIKK

Organism: NCBI:txid483218

Foldseek 3Di:
DVVVQVCCVQQNLNVVVVVVVDQFFKKKAWDDPQQWIWTHHPNDTDTDSVRHDPDPVSVVSNLVSVVVVQVVQVVVPPVDDPPCVVVPQKHWDADPVRWIKIWGHPPVDPTIMMMIGD